Protein AF-A0A3L6DNN5-F1 (afdb_monomer)

Secondary structure (DSSP, 8-state):
-HHHHHHHHHHHHHHHHHHHHHHHHHH-TTS-TTT----EEEEEEETTEEEEEEESS----EEEEPTTS-EEEE-----

InterPro domains:
  IPR001932 PPM-type phosphatase-like domain [PF00481] (23-70)
  IPR036457 PPM-type phosphatase-like domain superfamily [G3DSA:3.60.40.10] (2-79)
  IPR036457 PPM-type phosphatase-like domain superfamily [SSF81606] (10-68)

Mean predicted aligned error: 7.81 Å

Sequence (79 aa):
MLGDCEFDLWKQSYVAACAAVYDKLRRSRRLDAVQSGCTALSIIKQGDLMVVANVGDSWVVLSTASDNSTITPSSSSST

Foldseek 3Di:
DVVVVVVVVVVVVVVVVVVVVLVVQVPDPVHPSPPDDDWDWDWDDDPPDIDIDTDDDDDDWDWDQDPVRDTDTDDDDDD

Radius of gyration: 16.67 Å; Cα contacts (8 Å, |Δi|>4): 55; chains: 1; bounding box: 42×28×39 Å

Solvent-accessible surface area (backbone atoms only — not comparable to full-atom values): 5204 Å² total; per-residue (Å²): 116,75,65,58,58,52,50,50,50,54,51,51,51,50,53,52,50,52,50,55,51,50,56,51,42,65,68,34,92,89,48,65,53,85,88,46,87,83,70,47,75,49,79,48,79,58,91,91,47,72,48,77,49,75,44,75,89,76,86,88,80,52,72,46,78,46,98,80,79,47,74,46,80,54,82,83,83,88,128

Structure (mmCIF, N/CA/C/O backbone):
data_AF-A0A3L6DNN5-F1
#
_entry.id   AF-A0A3L6DNN5-F1
#
loop_
_atom_site.group_PDB
_atom_site.id
_atom_site.type_symbol
_atom_site.label_atom_id
_atom_site.label_alt_id
_atom_site.label_comp_id
_atom_site.label_asym_id
_atom_site.label_entity_id
_atom_site.label_seq_id
_atom_site.pdbx_PDB_ins_code
_atom_site.Cartn_x
_atom_site.Cartn_y
_atom_site.Cartn_z
_atom_site.occupancy
_atom_site.B_iso_or_equiv
_atom_site.auth_seq_id
_atom_site.auth_comp_id
_atom_site.auth_asym_id
_atom_site.auth_atom_id
_atom_site.pdbx_PDB_model_num
ATOM 1 N N . MET A 1 1 ? -17.114 14.280 -0.110 1.00 51.38 1 MET A N 1
ATOM 2 C CA . MET A 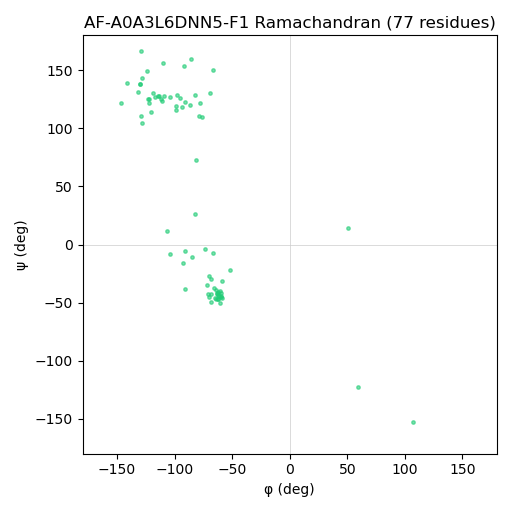1 1 ? -16.396 15.408 -0.739 1.00 51.38 1 MET A CA 1
ATOM 3 C C . MET A 1 1 ? -15.039 15.679 -0.101 1.00 51.38 1 MET A C 1
ATOM 5 O O . MET A 1 1 ? -14.072 15.615 -0.835 1.00 51.38 1 MET A O 1
ATOM 9 N N . LEU A 1 2 ? -14.901 15.933 1.213 1.00 59.00 2 LEU A N 1
ATOM 10 C CA . LEU A 1 2 ? -13.562 16.071 1.837 1.00 59.00 2 LEU A CA 1
ATOM 11 C C . LEU A 1 2 ? -12.798 14.733 1.950 1.00 59.00 2 LEU A C 1
ATOM 13 O O . LEU A 1 2 ? -11.592 14.707 1.738 1.00 59.00 2 LEU A O 1
ATOM 17 N N . GLY A 1 3 ? -13.505 13.623 2.198 1.00 65.19 3 GLY A N 1
ATOM 18 C CA . GLY A 1 3 ? -12.890 12.292 2.315 1.00 65.19 3 GLY A CA 1
ATOM 19 C C . GLY A 1 3 ? -12.353 11.707 1.002 1.00 65.19 3 GLY A C 1
ATOM 20 O O . GLY A 1 3 ? -11.393 10.945 1.029 1.00 65.19 3 GLY A O 1
ATOM 21 N N . ASP A 1 4 ? -12.920 12.093 -0.145 1.00 73.69 4 ASP A N 1
ATOM 22 C CA . ASP A 1 4 ? -12.519 11.555 -1.455 1.00 73.69 4 ASP A CA 1
ATOM 23 C C . ASP A 1 4 ? -11.124 12.072 -1.856 1.00 73.69 4 ASP A C 1
ATOM 25 O O . ASP A 1 4 ? -10.252 11.302 -2.251 1.00 73.69 4 ASP A O 1
ATOM 29 N N . CYS A 1 5 ? -10.870 13.368 -1.637 1.00 82.81 5 CYS A N 1
ATOM 30 C CA . CYS A 1 5 ? -9.565 13.987 -1.882 1.00 82.81 5 CYS A CA 1
ATOM 31 C C . CYS A 1 5 ? -8.468 13.458 -0.944 1.00 82.81 5 CYS A C 1
ATOM 33 O O . CYS A 1 5 ? -7.316 13.318 -1.352 1.00 82.81 5 CYS A O 1
ATOM 35 N N . GLU A 1 6 ? -8.806 13.186 0.320 1.00 86.31 6 GLU A N 1
ATOM 36 C CA . GLU A 1 6 ? -7.860 12.643 1.298 1.00 86.31 6 GLU A CA 1
ATOM 37 C C . GLU A 1 6 ? -7.469 11.202 0.944 1.00 86.31 6 GLU A C 1
ATOM 39 O O . GLU A 1 6 ? -6.286 10.858 0.955 1.00 86.31 6 GLU A O 1
ATOM 44 N N . PHE A 1 7 ? -8.441 10.377 0.545 1.00 87.19 7 PHE A N 1
ATOM 45 C CA . PHE A 1 7 ? -8.179 9.032 0.041 1.00 87.19 7 PHE A CA 1
ATOM 46 C C . PHE A 1 7 ? -7.287 9.048 -1.209 1.00 87.19 7 PHE A C 1
ATOM 48 O O . PHE A 1 7 ? -6.307 8.299 -1.274 1.00 87.19 7 PHE A O 1
ATOM 55 N N . ASP A 1 8 ? -7.573 9.929 -2.171 1.00 91.69 8 ASP A N 1
ATOM 56 C CA . ASP A 1 8 ? -6.755 10.081 -3.377 1.00 91.69 8 ASP A CA 1
ATOM 57 C C . ASP A 1 8 ? -5.315 10.493 -3.049 1.00 91.69 8 ASP A C 1
ATOM 59 O O . ASP A 1 8 ? -4.369 9.954 -3.633 1.00 91.69 8 ASP A O 1
ATOM 63 N N . LEU A 1 9 ? -5.123 11.385 -2.071 1.00 93.12 9 LEU A N 1
ATOM 64 C CA . LEU A 1 9 ? -3.797 11.782 -1.604 1.00 93.12 9 LEU A CA 1
ATOM 65 C C . LEU A 1 9 ? -3.025 10.595 -1.011 1.00 93.12 9 LEU A C 1
ATOM 67 O O . LEU A 1 9 ? -1.861 10.382 -1.365 1.00 93.12 9 LEU A O 1
ATOM 71 N N . TRP A 1 10 ? -3.653 9.799 -0.141 1.00 93.56 10 TRP A N 1
ATOM 72 C CA . TRP A 1 10 ? -3.025 8.608 0.443 1.00 93.56 10 TRP A CA 1
ATOM 73 C C . TRP A 1 10 ? -2.681 7.563 -0.615 1.00 93.56 10 TRP A C 1
ATOM 75 O O . TRP A 1 10 ? -1.576 7.012 -0.610 1.00 93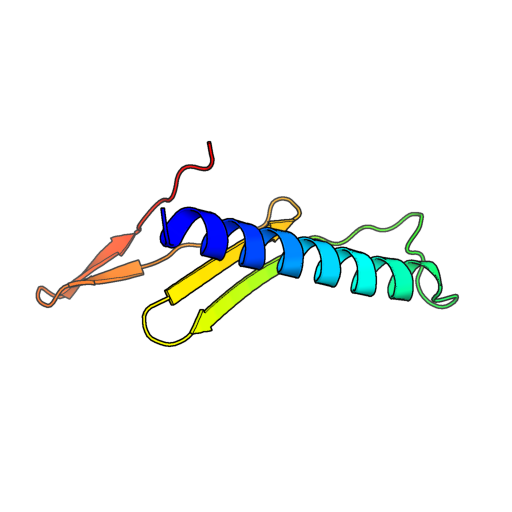.56 10 TRP A O 1
ATOM 85 N N . LYS A 1 11 ? -3.589 7.338 -1.567 1.00 92.62 11 LYS A N 1
ATOM 86 C CA . LYS A 1 11 ? -3.383 6.424 -2.691 1.00 92.62 11 LYS A CA 1
ATOM 87 C C . LYS A 1 11 ? -2.190 6.851 -3.544 1.00 92.62 11 LYS A C 1
ATOM 89 O O . LYS A 1 11 ? -1.297 6.042 -3.796 1.00 92.62 11 LYS A O 1
ATOM 94 N N . GLN A 1 12 ? -2.137 8.119 -3.954 1.00 95.44 12 GLN A N 1
ATOM 95 C CA . GLN A 1 12 ? -1.021 8.660 -4.735 1.00 95.44 12 GLN A CA 1
ATOM 96 C C . GLN A 1 12 ? 0.299 8.607 -3.959 1.00 95.44 12 GLN A C 1
ATOM 98 O O . GLN A 1 12 ? 1.324 8.219 -4.520 1.00 95.44 12 GLN A O 1
ATOM 103 N N . SER A 1 13 ? 0.270 8.928 -2.663 1.00 94.75 13 SER A N 1
ATOM 104 C CA . SER A 1 13 ? 1.451 8.888 -1.793 1.00 94.75 13 SER A CA 1
ATOM 105 C C . SER A 1 13 ? 2.026 7.478 -1.677 1.00 94.75 13 SER A C 1
ATOM 107 O O . SER A 1 13 ? 3.238 7.293 -1.795 1.00 94.75 13 SER A O 1
ATOM 109 N N . TYR A 1 14 ? 1.169 6.468 -1.506 1.00 94.62 14 TYR A N 1
ATOM 110 C CA . TYR A 1 14 ? 1.600 5.074 -1.446 1.00 94.62 14 TYR A CA 1
ATOM 111 C C . TYR A 1 14 ? 2.201 4.602 -2.775 1.00 94.62 14 TYR A C 1
ATOM 113 O O . TYR A 1 14 ? 3.296 4.042 -2.788 1.00 94.62 14 TYR A O 1
ATOM 121 N N . VAL A 1 15 ? 1.546 4.901 -3.905 1.00 95.12 15 VAL A N 1
ATOM 122 C CA . VAL A 1 15 ? 2.070 4.563 -5.241 1.00 95.12 15 VAL A CA 1
ATOM 123 C C . VAL A 1 15 ? 3.432 5.221 -5.478 1.00 95.12 15 VAL A C 1
ATOM 125 O O . VAL A 1 15 ? 4.362 4.559 -5.944 1.00 95.12 15 VAL A O 1
ATOM 128 N N . ALA A 1 16 ? 3.585 6.496 -5.114 1.00 96.81 16 ALA A N 1
ATOM 129 C CA . ALA A 1 16 ? 4.851 7.212 -5.234 1.00 96.81 16 ALA A CA 1
ATOM 130 C C . ALA A 1 16 ? 5.952 6.591 -4.356 1.00 96.81 16 ALA A C 1
ATOM 132 O O . ALA A 1 16 ? 7.086 6.429 -4.812 1.00 96.81 16 ALA A O 1
ATOM 133 N N . ALA A 1 17 ? 5.623 6.188 -3.125 1.00 96.00 17 ALA A N 1
ATOM 134 C CA . ALA A 1 17 ? 6.558 5.513 -2.229 1.00 96.00 17 ALA A CA 1
ATOM 135 C C . ALA A 1 17 ? 7.003 4.150 -2.789 1.00 96.00 17 ALA A C 1
ATOM 137 O O . ALA A 1 17 ? 8.205 3.877 -2.852 1.00 96.00 17 ALA A O 1
ATOM 138 N N . CYS A 1 18 ? 6.063 3.326 -3.266 1.00 93.56 18 CYS A N 1
ATOM 139 C CA . CYS A 1 18 ? 6.362 2.048 -3.915 1.00 93.56 18 CYS A CA 1
ATOM 140 C C . CYS A 1 18 ? 7.260 2.238 -5.141 1.00 93.56 18 CYS A C 1
ATOM 142 O O . CYS A 1 18 ? 8.265 1.541 -5.279 1.00 93.56 18 CYS A O 1
ATOM 144 N N . ALA A 1 19 ? 6.951 3.217 -5.997 1.00 94.06 19 ALA A N 1
ATOM 145 C CA . ALA A 1 19 ? 7.761 3.533 -7.167 1.00 94.06 19 ALA A CA 1
ATOM 146 C C . ALA A 1 19 ? 9.185 3.959 -6.776 1.00 94.06 19 ALA A C 1
ATOM 148 O O . ALA A 1 19 ? 10.151 3.463 -7.352 1.00 94.06 19 ALA A O 1
ATOM 149 N N . ALA A 1 20 ? 9.337 4.814 -5.760 1.00 95.75 20 ALA A N 1
ATOM 150 C CA . ALA A 1 20 ? 10.643 5.263 -5.281 1.00 95.75 20 ALA A CA 1
ATOM 151 C C . ALA A 1 20 ? 11.489 4.114 -4.703 1.00 95.75 20 ALA A C 1
ATOM 153 O O . ALA A 1 20 ? 12.703 4.066 -4.922 1.00 95.75 20 ALA A O 1
ATOM 154 N N . VAL A 1 21 ? 10.870 3.177 -3.978 1.00 92.81 21 VAL A N 1
ATOM 155 C CA . VAL A 1 21 ? 11.550 1.979 -3.460 1.00 92.81 21 VAL A CA 1
ATOM 156 C C . VAL A 1 21 ? 11.943 1.049 -4.604 1.00 92.81 21 VAL A C 1
ATOM 158 O O . VAL A 1 21 ? 13.106 0.655 -4.696 1.00 92.81 21 VAL A O 1
ATOM 161 N N . TYR A 1 22 ? 11.013 0.746 -5.510 1.00 90.31 22 TYR A N 1
ATOM 162 C CA . TYR A 1 22 ? 11.269 -0.131 -6.651 1.00 90.31 22 TYR A CA 1
ATOM 163 C C . TYR A 1 22 ? 12.385 0.409 -7.549 1.00 90.31 22 TYR A C 1
ATOM 165 O O . TYR A 1 22 ? 13.281 -0.321 -7.963 1.00 90.31 22 TYR A O 1
ATOM 173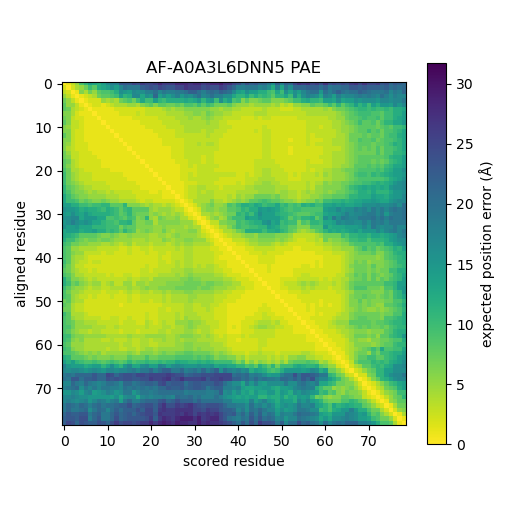 N N . ASP A 1 23 ? 12.395 1.715 -7.795 1.00 91.81 23 ASP A N 1
ATOM 174 C CA . ASP A 1 23 ? 13.404 2.371 -8.617 1.00 91.81 23 ASP A CA 1
ATOM 175 C C . ASP A 1 23 ? 14.800 2.371 -7.957 1.00 91.81 23 ASP A C 1
ATOM 177 O O . ASP A 1 23 ? 15.819 2.292 -8.650 1.00 91.81 23 ASP A O 1
ATOM 181 N N . LYS A 1 24 ? 14.877 2.376 -6.617 1.00 91.38 24 LYS A N 1
ATOM 182 C CA . LYS A 1 24 ? 16.132 2.133 -5.879 1.00 91.38 24 LYS A CA 1
ATOM 183 C C . LYS A 1 24 ? 16.586 0.678 -5.996 1.00 91.38 24 LYS A C 1
ATOM 185 O O . LYS A 1 24 ? 17.765 0.438 -6.252 1.00 91.38 24 LYS A O 1
ATOM 190 N N . LEU A 1 25 ? 15.670 -0.279 -5.838 1.00 89.19 25 LEU A N 1
ATOM 191 C CA . LEU A 1 25 ? 15.970 -1.711 -5.951 1.00 89.19 25 LEU A CA 1
ATOM 192 C C . LEU A 1 25 ? 16.467 -2.064 -7.354 1.00 89.19 25 LEU A C 1
ATOM 194 O O . LEU A 1 25 ? 17.526 -2.668 -7.490 1.00 89.19 25 LEU A O 1
ATOM 198 N N . ARG A 1 26 ? 15.775 -1.588 -8.393 1.00 86.94 26 ARG A N 1
ATOM 199 C CA . ARG A 1 26 ? 16.130 -1.811 -9.800 1.00 86.94 26 ARG A CA 1
ATOM 200 C C . ARG A 1 26 ? 17.521 -1.290 -10.165 1.00 86.94 26 ARG A C 1
ATOM 202 O O . ARG A 1 26 ? 18.174 -1.855 -11.035 1.0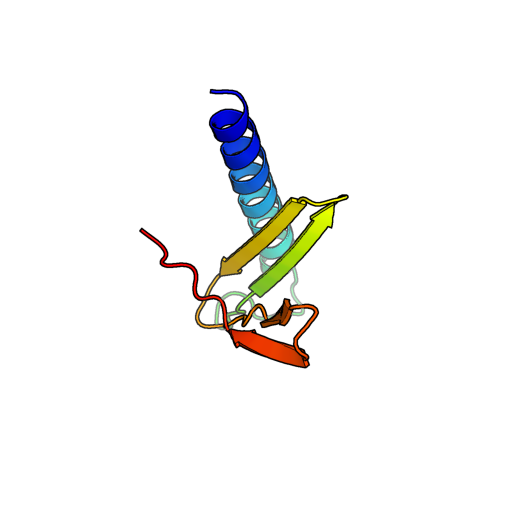0 86.94 26 ARG A O 1
ATOM 209 N N . ARG A 1 27 ? 17.990 -0.215 -9.521 1.00 89.06 27 ARG A N 1
ATOM 210 C CA . ARG A 1 27 ? 19.348 0.323 -9.739 1.00 89.06 27 ARG A CA 1
ATOM 211 C C . ARG A 1 27 ? 20.424 -0.357 -8.891 1.00 89.06 27 ARG A C 1
ATOM 213 O O . ARG A 1 27 ? 21.612 -0.124 -9.118 1.00 89.06 27 ARG A O 1
ATOM 220 N N . SER A 1 28 ? 20.047 -1.174 -7.911 1.00 87.69 28 SER A N 1
ATOM 221 C CA . SER A 1 28 ? 21.003 -1.857 -7.046 1.00 87.69 28 SER A CA 1
ATOM 222 C C . SER A 1 28 ? 21.641 -3.037 -7.774 1.00 87.69 28 SER A C 1
ATOM 224 O O . SER A 1 28 ? 21.021 -4.075 -7.949 1.00 87.69 28 SER A O 1
ATOM 226 N N . ARG A 1 29 ? 22.933 -2.936 -8.112 1.00 83.88 29 ARG A N 1
ATOM 227 C CA . ARG A 1 29 ? 23.706 -4.057 -8.696 1.00 83.88 29 ARG A CA 1
ATOM 228 C C . ARG A 1 29 ? 23.928 -5.238 -7.740 1.00 83.88 29 ARG A C 1
ATOM 230 O O . ARG A 1 29 ? 24.491 -6.246 -8.144 1.00 83.88 29 ARG A O 1
ATOM 237 N N . ARG A 1 30 ? 23.549 -5.093 -6.466 1.00 85.25 30 ARG A N 1
ATOM 238 C CA . ARG A 1 30 ? 23.674 -6.137 -5.436 1.00 85.25 30 ARG A CA 1
ATOM 239 C C . ARG A 1 30 ? 22.417 -6.992 -5.300 1.00 85.25 30 ARG A C 1
ATOM 241 O O . ARG A 1 30 ? 22.480 -8.023 -4.643 1.00 85.25 30 ARG A O 1
ATOM 248 N N . LEU A 1 31 ? 21.290 -6.532 -5.840 1.00 82.31 31 LEU A N 1
ATOM 249 C CA . LEU A 1 31 ? 19.994 -7.186 -5.714 1.00 82.31 31 LEU A CA 1
ATOM 250 C C . LEU A 1 31 ? 19.510 -7.559 -7.109 1.00 82.31 31 LEU A C 1
ATOM 252 O O . LEU A 1 31 ? 19.483 -6.714 -7.999 1.00 82.31 31 LEU A O 1
ATOM 256 N N . ASP A 1 32 ? 19.097 -8.807 -7.291 1.00 77.38 32 ASP A N 1
ATOM 257 C CA . ASP A 1 32 ? 18.464 -9.233 -8.535 1.00 77.38 32 ASP A CA 1
ATOM 258 C C . ASP A 1 32 ? 16.980 -8.847 -8.535 1.00 77.38 32 ASP A C 1
ATOM 260 O O . ASP A 1 32 ? 16.094 -9.678 -8.366 1.00 77.38 32 ASP A O 1
ATOM 264 N N . ALA A 1 33 ? 16.695 -7.556 -8.682 1.00 76.00 33 ALA A N 1
ATOM 265 C CA . ALA A 1 33 ? 15.324 -7.044 -8.712 1.00 76.00 33 ALA A CA 1
ATOM 266 C C . ALA A 1 33 ? 14.573 -7.359 -10.025 1.00 76.00 33 ALA A C 1
ATOM 268 O O . ALA A 1 33 ? 13.412 -6.985 -10.155 1.00 76.00 33 ALA A O 1
ATOM 269 N N . VAL A 1 34 ? 15.231 -7.974 -11.018 1.00 77.00 34 VAL A N 1
ATOM 270 C CA . VAL A 1 34 ? 14.617 -8.316 -12.314 1.00 77.00 34 VAL A CA 1
ATOM 271 C C . VAL A 1 34 ? 14.017 -9.717 -12.270 1.00 77.00 34 VAL A C 1
ATOM 273 O O . VAL A 1 34 ? 12.948 -9.932 -12.835 1.00 77.00 34 VAL A O 1
ATOM 276 N N . GLN A 1 35 ? 14.688 -10.660 -11.600 1.00 81.38 35 GLN A N 1
ATOM 277 C CA . GLN A 1 35 ? 14.216 -12.042 -11.471 1.00 81.38 35 GLN A CA 1
ATOM 278 C C . GLN A 1 35 ? 13.627 -12.361 -10.090 1.00 81.38 35 GLN A C 1
ATOM 280 O O . GLN A 1 35 ? 13.032 -13.424 -9.918 1.00 81.38 35 GLN A O 1
ATOM 285 N N . SER A 1 36 ? 13.748 -11.452 -9.117 1.00 84.75 36 SER A N 1
ATOM 286 C CA . SER A 1 36 ? 13.057 -11.545 -7.826 1.00 84.75 36 SER A CA 1
ATOM 287 C C . SER A 1 36 ? 11.963 -10.484 -7.682 1.00 84.75 36 SER A C 1
ATOM 289 O O . SER A 1 36 ? 11.993 -9.435 -8.324 1.00 84.75 36 SER A O 1
ATOM 291 N N . GLY A 1 37 ? 10.980 -10.768 -6.827 1.00 85.12 37 GLY A N 1
ATOM 292 C CA . GLY A 1 37 ? 9.887 -9.863 -6.478 1.00 85.12 37 GLY A CA 1
ATOM 293 C C . GLY A 1 37 ? 9.732 -9.744 -4.964 1.00 85.12 37 GLY A C 1
ATOM 294 O O . GLY A 1 37 ? 10.301 -10.528 -4.206 1.00 85.12 37 GLY A O 1
ATOM 295 N N . CYS A 1 38 ? 8.961 -8.754 -4.521 1.00 88.06 38 CYS A N 1
ATOM 296 C CA . CYS A 1 38 ? 8.655 -8.541 -3.111 1.00 88.06 38 CYS A CA 1
ATOM 297 C C . CYS A 1 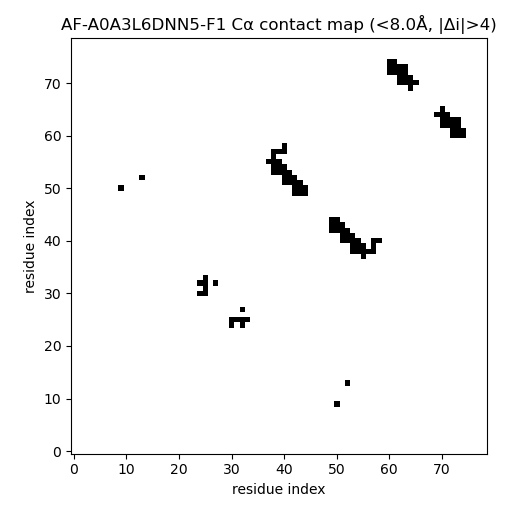38 ? 7.196 -8.108 -2.966 1.00 88.06 38 CYS A C 1
ATOM 299 O O . CYS A 1 38 ? 6.709 -7.302 -3.762 1.00 88.06 38 CYS A O 1
ATOM 301 N N . THR A 1 39 ? 6.518 -8.633 -1.951 1.00 93.25 39 THR A N 1
ATOM 302 C CA . THR A 1 39 ? 5.219 -8.128 -1.504 1.00 93.25 39 THR A CA 1
ATOM 303 C C . THR A 1 39 ? 5.431 -6.981 -0.515 1.00 93.25 39 THR A C 1
ATOM 305 O O . THR A 1 39 ? 6.502 -6.836 0.077 1.00 93.25 39 THR A O 1
ATOM 308 N N . ALA A 1 40 ? 4.424 -6.133 -0.325 1.00 93.69 40 ALA A N 1
ATOM 309 C CA . ALA A 1 40 ? 4.485 -5.066 0.663 1.00 93.69 40 ALA A CA 1
ATOM 310 C C . ALA A 1 40 ? 3.109 -4.794 1.264 1.00 93.69 40 ALA A C 1
ATOM 312 O O . ALA A 1 40 ? 2.188 -4.390 0.564 1.00 93.69 40 ALA A O 1
ATOM 313 N N . LEU A 1 41 ? 3.005 -4.923 2.582 1.00 95.19 41 LEU A N 1
ATOM 314 C CA . LEU A 1 41 ? 1.857 -4.484 3.363 1.00 95.19 41 LEU A CA 1
ATOM 315 C C . LEU A 1 41 ? 2.314 -3.354 4.288 1.00 95.19 41 LEU A C 1
ATOM 317 O O . LEU A 1 41 ? 3.310 -3.487 4.997 1.00 95.19 41 LEU A O 1
ATOM 321 N N . SER A 1 42 ? 1.620 -2.222 4.261 1.00 94.75 42 SER A N 1
ATOM 322 C CA . SER A 1 42 ? 1.949 -1.037 5.056 1.00 94.75 42 SER A CA 1
ATOM 323 C C . SER A 1 42 ? 0.724 -0.526 5.798 1.00 94.75 42 SER A C 1
ATOM 325 O O . SER A 1 42 ? -0.371 -0.465 5.241 1.00 94.75 42 SER A O 1
ATOM 327 N N . ILE A 1 43 ? 0.932 -0.144 7.058 1.00 95.25 43 ILE A N 1
ATOM 328 C CA . ILE A 1 43 ? -0.092 0.421 7.935 1.00 95.25 43 ILE A CA 1
ATOM 329 C C . ILE A 1 43 ? 0.400 1.785 8.408 1.00 95.25 43 ILE A C 1
ATOM 331 O O . ILE A 1 43 ? 1.487 1.889 8.978 1.00 95.25 43 ILE A O 1
ATOM 335 N N . ILE A 1 44 ? -0.403 2.822 8.188 1.00 93.88 44 ILE A N 1
ATOM 336 C CA . ILE A 1 44 ? -0.139 4.187 8.650 1.00 93.88 44 ILE A CA 1
ATOM 337 C C . ILE A 1 44 ? -1.251 4.563 9.623 1.00 93.88 44 ILE A C 1
ATOM 339 O O . ILE A 1 44 ? -2.427 4.437 9.293 1.00 93.88 44 ILE A O 1
ATOM 343 N N . LYS A 1 45 ? -0.885 5.017 10.826 1.00 93.00 45 LYS A N 1
ATOM 344 C CA . LYS A 1 45 ? -1.833 5.426 11.869 1.00 93.00 45 LYS A CA 1
ATOM 345 C C . LYS A 1 45 ? -1.590 6.882 12.245 1.00 93.00 45 LYS A C 1
ATOM 347 O O . LYS A 1 45 ? -0.543 7.202 12.806 1.00 93.00 45 LYS A O 1
ATOM 352 N N . GLN A 1 46 ? -2.555 7.750 11.953 1.00 90.25 46 GLN A N 1
ATOM 353 C CA . GLN A 1 46 ? -2.500 9.183 12.232 1.00 90.25 46 GLN A CA 1
ATOM 354 C C . GLN A 1 46 ? -3.763 9.616 12.983 1.00 90.25 46 GLN A C 1
ATOM 356 O O . GLN A 1 46 ? -4.836 9.730 12.403 1.00 90.25 46 GLN A O 1
ATOM 361 N N . GLY A 1 47 ? -3.643 9.856 14.292 1.00 92.00 47 GLY A N 1
ATOM 362 C CA . GLY A 1 47 ? -4.819 10.091 15.137 1.00 92.00 47 GLY A CA 1
ATOM 363 C C . GLY A 1 47 ? -5.759 8.883 15.102 1.00 92.00 47 GLY A C 1
ATOM 364 O O . GLY A 1 47 ? -5.311 7.771 15.403 1.00 92.00 47 GLY A O 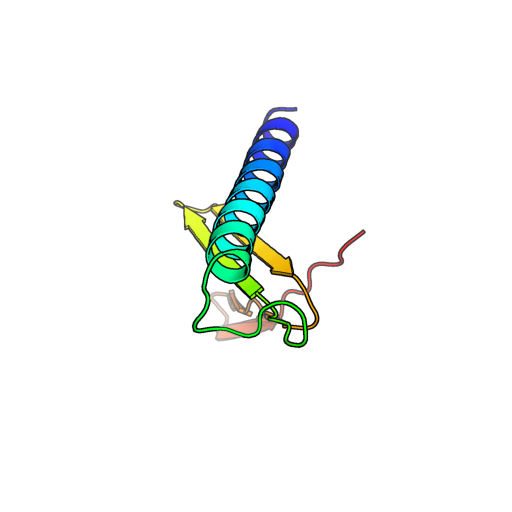1
ATOM 365 N N . ASP A 1 48 ? -7.007 9.121 14.699 1.00 90.25 48 ASP A N 1
ATOM 366 C CA . ASP A 1 48 ? -8.055 8.105 14.514 1.00 90.25 48 ASP A CA 1
ATOM 367 C C . ASP A 1 48 ? -8.097 7.534 13.085 1.00 90.25 48 ASP A C 1
ATOM 369 O O . ASP A 1 48 ? -8.826 6.582 12.812 1.00 90.25 48 ASP A O 1
ATOM 373 N N . LEU A 1 49 ? -7.295 8.082 12.165 1.00 88.56 49 LEU A N 1
ATOM 374 C CA . LEU A 1 49 ? -7.158 7.565 10.810 1.00 88.56 49 LEU A CA 1
ATOM 375 C C . LEU A 1 49 ? -6.166 6.397 10.786 1.00 88.56 49 LEU A C 1
ATOM 377 O O . LEU A 1 49 ? -5.019 6.517 11.228 1.00 88.56 49 LEU A O 1
ATOM 381 N N . MET A 1 50 ? -6.592 5.281 10.202 1.00 92.06 50 MET A N 1
ATOM 382 C CA . MET A 1 50 ? -5.744 4.138 9.880 1.00 92.06 50 MET A CA 1
ATOM 383 C C . MET A 1 50 ? -5.835 3.857 8.380 1.00 92.06 50 MET A C 1
ATOM 385 O O . MET A 1 50 ? -6.916 3.598 7.857 1.00 92.06 50 MET A O 1
ATOM 389 N N . VAL A 1 51 ? -4.696 3.893 7.691 1.00 92.69 51 VAL A N 1
ATOM 390 C CA . VAL A 1 51 ? -4.576 3.574 6.264 1.00 92.69 51 VAL A CA 1
ATOM 391 C C . VAL A 1 51 ? -3.842 2.250 6.123 1.00 92.69 51 VAL A C 1
ATOM 393 O O . VAL A 1 51 ? -2.753 2.075 6.671 1.00 92.69 51 VAL A O 1
ATOM 396 N N . VAL A 1 52 ? -4.436 1.326 5.372 1.00 94.62 52 VAL A N 1
ATOM 397 C CA . VAL A 1 52 ? -3.830 0.046 4.999 1.00 94.62 52 VAL A CA 1
ATOM 398 C C . VAL A 1 52 ? -3.598 0.056 3.498 1.00 94.62 52 VAL A C 1
ATOM 400 O O . VAL A 1 52 ? -4.524 0.302 2.729 1.00 94.62 52 VAL A O 1
ATOM 403 N N . ALA A 1 53 ? -2.372 -0.243 3.082 1.00 94.31 53 ALA A N 1
ATOM 404 C CA . ALA A 1 53 ? -2.011 -0.346 1.679 1.00 94.31 53 ALA A CA 1
ATOM 405 C C . ALA A 1 53 ? -1.220 -1.634 1.432 1.00 94.31 53 ALA A C 1
ATOM 407 O O . ALA A 1 53 ? -0.286 -1.950 2.173 1.00 94.31 53 ALA A O 1
ATOM 408 N N . ASN A 1 54 ? -1.626 -2.387 0.412 1.00 94.31 54 ASN A N 1
ATOM 409 C CA . ASN A 1 54 ? -1.105 -3.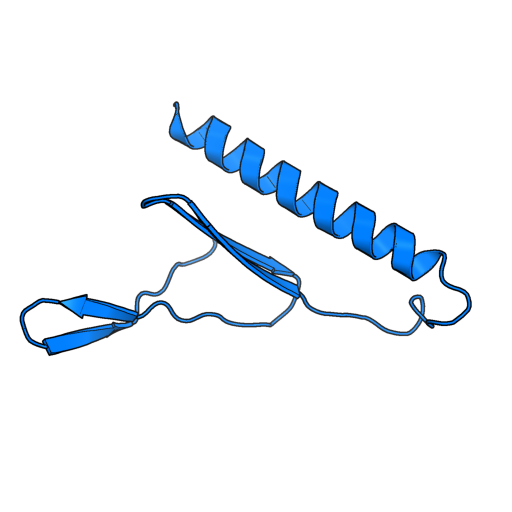717 0.121 1.00 94.31 54 ASN A CA 1
ATOM 410 C C . ASN A 1 54 ? -0.702 -3.844 -1.352 1.00 94.31 54 ASN A C 1
ATOM 412 O O . ASN A 1 54 ? -1.436 -3.418 -2.243 1.00 94.31 54 ASN A O 1
ATOM 416 N N . VAL A 1 55 ? 0.440 -4.481 -1.590 1.00 93.00 55 VAL A N 1
ATOM 417 C CA . VAL A 1 55 ? 0.949 -4.908 -2.894 1.00 93.00 55 VAL A CA 1
ATOM 418 C C . VAL A 1 55 ? 1.322 -6.380 -2.773 1.00 93.00 55 VAL A C 1
ATOM 420 O O . VAL A 1 55 ? 2.297 -6.731 -2.109 1.00 93.00 55 VAL A O 1
ATOM 423 N N . GLY A 1 56 ? 0.551 -7.240 -3.433 1.00 93.69 56 GLY A N 1
ATOM 424 C CA . GLY A 1 56 ? 0.720 -8.690 -3.386 1.00 93.69 56 GLY A CA 1
ATOM 425 C C . GLY A 1 56 ? -0.372 -9.375 -2.571 1.00 93.69 56 GLY A C 1
ATOM 426 O O . GLY A 1 56 ? -1.498 -8.893 -2.479 1.00 93.69 56 GLY A O 1
ATOM 427 N N . ASP A 1 57 ? -0.036 -10.523 -2.005 1.00 94.81 57 ASP A N 1
ATOM 428 C CA . ASP A 1 57 ? -0.952 -11.474 -1.369 1.00 94.81 57 ASP A CA 1
ATOM 429 C C . ASP A 1 57 ? -0.863 -11.475 0.166 1.00 94.81 57 ASP A C 1
ATOM 431 O O . ASP A 1 57 ? -1.425 -12.341 0.831 1.00 94.81 57 ASP A O 1
ATOM 435 N N . SER A 1 58 ? -0.181 -10.488 0.750 1.00 95.62 58 SER A N 1
ATOM 436 C CA . SER A 1 58 ? -0.136 -10.320 2.204 1.00 95.62 58 SER A CA 1
ATOM 437 C C . SER A 1 58 ? -1.509 -9.935 2.764 1.00 95.62 58 SER A C 1
ATOM 439 O O . SER A 1 58 ? -2.302 -9.266 2.09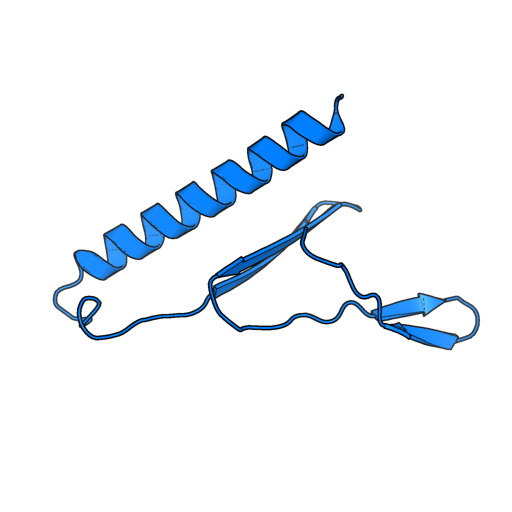9 1.00 95.62 58 SER A O 1
ATOM 441 N N . TRP A 1 59 ? -1.782 -10.325 4.011 1.00 94.00 59 TRP A N 1
ATOM 442 C CA . TRP A 1 59 ? -3.062 -10.077 4.679 1.00 94.00 59 TRP A CA 1
ATOM 443 C C . TRP A 1 59 ? -2.891 -9.324 5.994 1.00 94.00 59 TRP A C 1
ATOM 445 O O . TRP A 1 59 ? -1.893 -9.480 6.697 1.00 94.00 59 TRP A O 1
ATOM 455 N N . VAL A 1 60 ? -3.904 -8.529 6.340 1.00 93.00 60 VAL A N 1
ATOM 456 C CA . VAL A 1 60 ? -4.032 -7.872 7.641 1.00 93.00 60 VAL A CA 1
ATOM 457 C C . VAL A 1 60 ? -5.407 -8.165 8.219 1.00 93.00 60 VAL A C 1
ATOM 459 O O . VAL A 1 60 ? -6.396 -8.220 7.491 1.00 93.00 60 VAL A O 1
ATOM 462 N N . VAL A 1 61 ? -5.467 -8.333 9.536 1.00 91.88 61 VAL A N 1
ATOM 463 C CA . VAL A 1 61 ? -6.720 -8.489 10.275 1.00 91.88 61 VAL A CA 1
ATOM 464 C C . VAL A 1 61 ? -6.788 -7.386 11.320 1.00 91.88 61 VAL A C 1
ATOM 466 O O . VAL A 1 61 ? -5.871 -7.242 12.129 1.00 91.88 61 VAL A O 1
ATOM 469 N N . LEU A 1 62 ? -7.872 -6.611 11.304 1.00 91.62 62 LEU A N 1
ATOM 470 C CA . LEU A 1 62 ? -8.143 -5.597 12.316 1.00 91.62 62 LEU A CA 1
ATOM 471 C C . LEU A 1 62 ? -9.130 -6.162 13.339 1.00 91.62 62 LEU A C 1
ATOM 473 O O . LEU A 1 62 ? -10.278 -6.472 13.023 1.00 91.62 62 LEU A O 1
ATOM 477 N N . SER A 1 63 ? -8.663 -6.290 14.575 1.00 87.12 63 SER A N 1
ATOM 478 C CA . SER A 1 63 ? -9.474 -6.688 15.720 1.00 87.12 63 SER A CA 1
ATOM 479 C C . SER A 1 63 ? -9.964 -5.445 16.452 1.00 87.12 63 SER A C 1
ATOM 481 O O . SER A 1 63 ? -9.148 -4.624 16.871 1.00 87.12 63 SER A O 1
ATOM 483 N N . THR A 1 64 ? -11.276 -5.334 16.661 1.00 84.75 64 THR A N 1
ATOM 484 C CA . THR A 1 64 ? -11.853 -4.295 17.523 1.00 84.75 64 THR A CA 1
ATOM 485 C C . THR A 1 64 ? -12.265 -4.912 18.855 1.00 84.75 64 THR A C 1
ATOM 487 O O . THR A 1 64 ? -12.958 -5.931 18.891 1.00 84.75 64 THR A O 1
ATOM 490 N N . ALA A 1 65 ? -11.782 -4.328 19.952 1.00 82.88 65 ALA A N 1
ATOM 491 C CA . ALA A 1 65 ? -12.215 -4.692 21.293 1.00 82.88 65 ALA A CA 1
ATOM 492 C C . ALA A 1 65 ? -13.394 -3.795 21.677 1.00 82.88 65 ALA A C 1
ATOM 494 O O . ALA A 1 65 ? -13.273 -2.572 21.660 1.00 82.88 65 ALA A O 1
ATOM 495 N N . SER A 1 66 ? -14.527 -4.411 22.001 1.00 77.19 66 SER A N 1
ATOM 496 C CA . SER A 1 66 ? -15.642 -3.731 22.657 1.00 77.19 66 SER A CA 1
ATOM 497 C C . SER A 1 66 ? -15.508 -3.874 24.176 1.00 77.19 66 SER A C 1
ATOM 499 O O . SER A 1 66 ? -14.955 -4.867 24.653 1.00 77.19 66 SER A O 1
ATOM 501 N N . ASP A 1 67 ? -16.067 -2.927 24.933 1.00 79.12 67 ASP A N 1
ATOM 502 C CA . ASP A 1 67 ? -16.089 -2.912 26.405 1.00 79.12 67 ASP A CA 1
ATOM 503 C C . ASP A 1 67 ? -16.626 -4.221 27.021 1.00 79.12 67 ASP A C 1
ATOM 505 O O . ASP A 1 67 ? -16.288 -4.576 28.147 1.00 79.12 67 ASP A O 1
ATOM 509 N N . ASN A 1 68 ? -17.399 -4.999 26.255 1.00 72.94 68 ASN A N 1
ATOM 510 C CA . ASN A 1 68 ? -17.896 -6.325 26.628 1.00 72.94 68 ASN A CA 1
ATOM 511 C C . ASN A 1 68 ? -16.875 -7.469 26.402 1.00 72.94 68 ASN A C 1
ATOM 513 O O . ASN A 1 68 ? -17.276 -8.593 26.101 1.00 72.94 68 ASN A O 1
ATOM 517 N N . SER A 1 69 ? -15.567 -7.174 26.433 1.00 62.16 69 SER A N 1
ATOM 518 C CA . SER A 1 69 ? -14.434 -8.108 26.233 1.00 62.16 69 SER A CA 1
ATOM 519 C C . SER A 1 69 ? -14.494 -8.997 24.978 1.00 62.16 69 SER A C 1
ATOM 521 O O . SER A 1 69 ? -13.726 -9.949 24.830 1.00 62.16 69 SER A O 1
ATOM 523 N N . THR A 1 70 ? -15.380 -8.671 24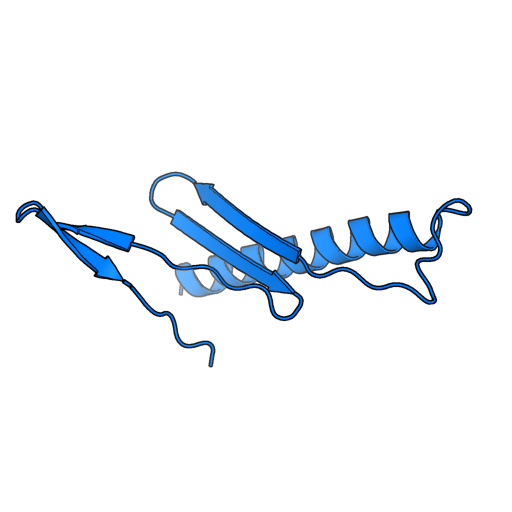.038 1.00 65.75 70 THR A N 1
ATOM 524 C CA . THR A 1 70 ? -15.596 -9.434 22.813 1.00 65.75 70 THR A CA 1
ATOM 525 C C . THR A 1 70 ? -14.735 -8.832 21.712 1.00 65.75 70 THR A C 1
ATOM 527 O O . THR A 1 70 ? -14.895 -7.665 21.349 1.00 65.75 70 THR A O 1
ATOM 530 N N . ILE A 1 71 ? -13.808 -9.635 21.195 1.00 71.00 71 ILE A N 1
ATOM 531 C CA . ILE A 1 71 ? -12.992 -9.300 20.030 1.00 71.00 71 ILE A CA 1
ATOM 532 C C . ILE A 1 71 ? -13.768 -9.706 18.780 1.00 71.00 71 ILE A C 1
ATOM 534 O O . ILE A 1 71 ? -14.070 -10.885 18.597 1.00 71.00 71 ILE A O 1
ATOM 538 N N . THR A 1 72 ? -14.069 -8.742 17.909 1.00 71.69 72 THR A N 1
ATOM 539 C CA . THR A 1 72 ? -14.660 -9.031 16.596 1.00 71.69 72 THR A CA 1
ATOM 540 C C . THR A 1 72 ? -13.656 -8.702 15.487 1.00 71.69 72 THR A C 1
ATOM 542 O O . THR A 1 72 ? -13.116 -7.587 15.461 1.00 71.69 72 THR A O 1
ATOM 545 N N . PRO A 1 73 ? -13.337 -9.659 14.590 1.00 67.81 73 PRO A N 1
ATOM 546 C CA . PRO A 1 73 ? -12.531 -9.369 13.416 1.00 67.81 73 PRO A CA 1
ATOM 547 C C . PRO A 1 73 ? -13.349 -8.507 12.456 1.00 67.81 73 PRO A C 1
ATOM 549 O O . PRO A 1 73 ? -14.494 -8.820 12.135 1.00 67.81 73 PRO A O 1
ATOM 552 N N . SER A 1 74 ? -12.748 -7.420 11.993 1.00 66.44 74 SER A N 1
ATOM 553 C CA . SER A 1 74 ? -13.315 -6.570 10.952 1.00 66.44 74 SER A CA 1
ATOM 554 C C . SER A 1 74 ? -12.698 -6.941 9.606 1.00 66.44 74 SER A C 1
ATOM 556 O O . SER A 1 74 ? -11.479 -7.062 9.473 1.00 66.44 74 SER A O 1
ATOM 558 N N . SER A 1 75 ? -13.555 -7.177 8.613 1.00 60.44 75 SER A N 1
ATOM 559 C CA . SER A 1 75 ? -13.157 -7.464 7.235 1.00 60.44 75 SER A CA 1
ATOM 560 C C . SER A 1 75 ? -13.549 -6.285 6.358 1.00 60.44 75 SER A C 1
ATOM 562 O O . SER A 1 75 ? -14.716 -5.904 6.316 1.00 60.44 75 SER A O 1
ATOM 564 N N . SER A 1 76 ? -12.583 -5.713 5.651 1.00 60.91 76 SER A N 1
ATOM 565 C CA . SER A 1 76 ? -12.818 -4.702 4.624 1.00 60.91 76 SER A CA 1
ATOM 566 C C . SER A 1 76 ? -12.784 -5.371 3.249 1.00 60.91 76 SER A C 1
ATOM 568 O O . SER A 1 76 ? -11.783 -5.966 2.857 1.00 60.91 76 SER A O 1
ATOM 570 N N . SER A 1 77 ? -13.898 -5.304 2.518 1.00 46.41 77 SER A N 1
ATOM 571 C CA . SER A 1 77 ? -13.987 -5.761 1.130 1.00 46.41 77 SER A CA 1
ATOM 572 C C . SER A 1 77 ? -13.357 -4.723 0.203 1.00 46.41 77 SER A C 1
ATOM 574 O O . SER A 1 77 ? -13.795 -3.574 0.182 1.00 46.41 77 SER A O 1
ATOM 576 N N . SER A 1 78 ? -12.350 -5.119 -0.572 1.00 46.56 78 SER A N 1
ATOM 577 C CA . SER A 1 78 ? -11.815 -4.301 -1.662 1.00 46.56 78 SER A CA 1
ATOM 578 C C . SER A 1 78 ? -12.744 -4.419 -2.875 1.00 46.56 78 SER A C 1
ATOM 580 O O . SER A 1 78 ? -12.837 -5.495 -3.461 1.00 46.56 78 SER A O 1
ATOM 582 N N . THR A 1 79 ? -13.460 -3.345 -3.213 1.00 38.28 79 THR A N 1
ATOM 583 C CA . THR A 1 79 ? -14.121 -3.168 -4.521 1.00 38.28 79 THR A CA 1
ATOM 584 C C . THR A 1 79 ? -13.178 -2.515 -5.511 1.00 38.28 79 THR A C 1
ATOM 586 O O . THR A 1 79 ? -12.507 -1.545 -5.086 1.00 38.28 79 THR A O 1
#

Organism: Zea mays (NCBI:txid4577)

pLDDT: mean 84.18, std 13.34, range [38.28, 96.81]